Protein AF-A0A7S3YSN9-F1 (afdb_monomer_lite)

Secondary structure (DSSP, 8-state):
-HHHHHHHHHHHHHT-SSTTSS-HHHHHHHHHHHHHHHHHTTTPPPPHHHHHHHHHHHS-S-HHHHHHHHHHHHHHTT---TTPPPPPHHHHHHHHHT-TT--------STTTHHHHHHHTTSS---

InterPro domains:
  IPR031248 E3 ubiquitin-protein ligase RNF213 [PTHR22605] (2-118)

Foldseek 3Di:
DLVLLVVLVVVCQVPPPDHPPQDVQLSVQLVVQLVVVCVVVPDDDDALLSNLLSLPLRVDDCPVCSVVSSVSSCVSVVHDNPPHDHDDPLVSLLVQLPDPPHDDDDDDDDPPCVVVVCVVSVVDDDD

Organism: NCBI:txid91324

Structure (mmCIF, N/CA/C/O backbone):
data_AF-A0A7S3YSN9-F1
#
_entry.id   AF-A0A7S3YSN9-F1
#
loop_
_atom_site.group_PDB
_atom_site.id
_atom_site.type_symbol
_atom_site.label_atom_id
_atom_site.label_alt_id
_atom_site.label_comp_id
_atom_site.label_asym_id
_atom_site.label_entity_id
_atom_site.label_seq_id
_atom_site.pdbx_PDB_ins_code
_atom_site.Cartn_x
_atom_site.Cartn_y
_atom_site.Cartn_z
_atom_site.occupancy
_atom_site.B_iso_or_equiv
_atom_site.auth_seq_id
_atom_site.auth_comp_id
_atom_site.auth_asym_id
_atom_site.auth_atom_id
_atom_site.pdbx_PDB_model_num
ATOM 1 N N . PHE A 1 1 ? -6.404 0.439 15.189 1.00 84.75 1 PHE A N 1
ATOM 2 C CA . PHE A 1 1 ? -6.097 -0.018 13.813 1.00 84.75 1 PHE A CA 1
ATOM 3 C C . PHE A 1 1 ? -5.234 -1.281 13.729 1.00 84.75 1 PHE A C 1
ATOM 5 O O . PHE A 1 1 ? -5.533 -2.107 12.878 1.00 84.75 1 PHE A O 1
ATOM 12 N N . LEU A 1 2 ? -4.231 -1.506 14.597 1.00 90.62 2 LEU A N 1
ATOM 13 C CA . LEU A 1 2 ? -3.300 -2.650 14.479 1.00 90.62 2 LEU A CA 1
ATOM 14 C C . LEU A 1 2 ? -3.973 -4.023 14.279 1.00 90.62 2 LEU A C 1
ATOM 16 O O . LEU A 1 2 ? -3.601 -4.749 13.366 1.00 90.62 2 LEU A O 1
ATOM 20 N N . ARG A 1 3 ? -5.003 -4.359 15.069 1.00 95.00 3 ARG A N 1
ATOM 21 C CA . ARG A 1 3 ? -5.744 -5.628 14.921 1.00 95.00 3 ARG A CA 1
ATOM 22 C C . ARG A 1 3 ? -6.378 -5.791 13.534 1.00 95.00 3 ARG A C 1
ATOM 24 O O . ARG A 1 3 ? -6.361 -6.883 12.979 1.00 95.00 3 ARG A O 1
ATOM 31 N N . GLN A 1 4 ? -6.930 -4.716 12.973 1.00 95.19 4 GLN A N 1
ATOM 32 C CA . GLN A 1 4 ? -7.546 -4.743 11.643 1.00 95.19 4 GLN A CA 1
ATOM 33 C C . GLN A 1 4 ? -6.484 -4.841 10.539 1.00 95.19 4 GLN A C 1
ATOM 35 O O . GLN A 1 4 ? -6.656 -5.619 9.608 1.00 95.19 4 GLN A O 1
ATOM 40 N N . ILE A 1 5 ? -5.352 -4.142 10.690 1.00 96.00 5 ILE A N 1
ATOM 41 C CA . ILE A 1 5 ? -4.191 -4.249 9.788 1.00 96.00 5 ILE A CA 1
ATOM 42 C C . ILE A 1 5 ? -3.643 -5.682 9.790 1.00 96.00 5 ILE A C 1
ATOM 44 O O . ILE A 1 5 ? -3.394 -6.240 8.728 1.00 96.00 5 ILE A O 1
ATOM 48 N N . ALA A 1 6 ? -3.507 -6.305 10.964 1.00 97.56 6 ALA A N 1
ATOM 49 C CA . ALA A 1 6 ? -3.071 -7.695 11.085 1.00 97.56 6 ALA A CA 1
ATOM 50 C C . ALA A 1 6 ? -4.055 -8.666 10.417 1.00 97.56 6 ALA A C 1
ATOM 52 O O . ALA A 1 6 ? -3.633 -9.570 9.702 1.00 97.56 6 ALA A O 1
ATOM 53 N N . LYS A 1 7 ? -5.366 -8.442 10.582 1.00 98.12 7 LYS A N 1
ATOM 54 C CA . LYS A 1 7 ? -6.408 -9.230 9.907 1.00 98.12 7 LYS A CA 1
ATOM 55 C C . LYS A 1 7 ? -6.345 -9.077 8.383 1.00 98.12 7 LYS A C 1
ATOM 57 O O . LYS A 1 7 ? -6.455 -10.068 7.671 1.00 98.12 7 LYS A O 1
ATOM 62 N N . ALA A 1 8 ? -6.154 -7.857 7.883 1.00 97.81 8 ALA A N 1
ATOM 63 C CA . ALA A 1 8 ? -6.005 -7.595 6.453 1.00 97.81 8 ALA A CA 1
ATOM 64 C C . ALA A 1 8 ? -4.752 -8.276 5.889 1.00 97.81 8 ALA A C 1
ATOM 66 O O . ALA A 1 8 ? -4.830 -8.976 4.882 1.00 97.81 8 ALA A O 1
ATOM 67 N N . TYR A 1 9 ? -3.618 -8.138 6.580 1.00 97.88 9 TYR A N 1
ATOM 68 C CA . TYR A 1 9 ? -2.376 -8.812 6.217 1.00 97.88 9 TYR A CA 1
ATOM 69 C C . TYR A 1 9 ? -2.535 -10.334 6.194 1.00 97.88 9 TYR A C 1
ATOM 71 O O . TYR A 1 9 ? -2.144 -10.956 5.216 1.00 97.88 9 TYR A O 1
ATOM 79 N N . ASN A 1 10 ? -3.140 -10.938 7.220 1.00 97.62 10 ASN A N 1
ATOM 80 C CA . ASN A 1 10 ? -3.343 -12.385 7.269 1.00 97.62 10 ASN A CA 1
ATOM 81 C C . ASN A 1 10 ? -4.216 -12.877 6.097 1.00 97.62 10 ASN A C 1
ATOM 83 O O . ASN A 1 10 ? -3.824 -13.824 5.421 1.00 97.62 10 ASN A O 1
ATOM 87 N N . LYS A 1 11 ? -5.292 -12.159 5.741 1.00 97.69 11 LYS A N 1
ATOM 88 C CA . LYS A 1 11 ? -6.070 -12.453 4.522 1.00 97.69 11 LYS A CA 1
ATOM 89 C C . LYS A 1 11 ? -5.226 -12.365 3.247 1.00 97.69 11 LYS A C 1
ATOM 91 O O . LYS A 1 11 ? -5.379 -13.193 2.352 1.00 97.69 11 LYS A O 1
ATOM 96 N N . VAL A 1 12 ? -4.357 -11.360 3.128 1.00 97.00 12 VAL A N 1
ATOM 97 C CA . VAL A 1 12 ? -3.443 -11.236 1.980 1.00 97.00 12 VAL A CA 1
ATOM 98 C C . VAL A 1 12 ? -2.463 -12.407 1.946 1.00 97.00 12 VAL A C 1
ATOM 100 O O . VAL A 1 12 ? -2.285 -12.996 0.881 1.00 97.00 12 VAL A O 1
ATOM 103 N N . TYR A 1 13 ? -1.890 -12.753 3.099 1.00 96.44 13 TYR A N 1
ATOM 104 C CA . TYR A 1 13 ? -0.898 -13.809 3.269 1.00 96.44 13 TYR A CA 1
ATOM 105 C C . TYR A 1 13 ? -1.454 -15.196 2.930 1.00 96.44 13 TYR A C 1
ATOM 107 O O . TYR A 1 13 ? -0.773 -15.970 2.265 1.00 96.44 13 TYR A O 1
ATOM 115 N N . GLU A 1 14 ? -2.688 -15.502 3.330 1.00 95.31 14 GLU A N 1
ATOM 116 C CA . GLU A 1 14 ? -3.340 -16.790 3.046 1.00 95.31 14 GLU A CA 1
ATOM 117 C C . GLU A 1 14 ? -3.759 -16.941 1.578 1.00 95.31 14 GLU A C 1
ATOM 119 O O . GLU A 1 14 ? -3.837 -18.054 1.070 1.00 95.31 14 GLU A O 1
ATOM 124 N N . ASN A 1 15 ? -4.006 -15.826 0.881 1.00 93.12 15 ASN A N 1
ATOM 125 C CA . ASN A 1 15 ? -4.552 -15.815 -0.482 1.00 93.12 15 ASN A CA 1
ATOM 126 C C . ASN A 1 15 ? -3.552 -15.322 -1.544 1.00 93.12 15 ASN A C 1
ATOM 128 O O . ASN A 1 15 ? -3.955 -14.952 -2.648 1.00 93.12 15 ASN A O 1
ATOM 132 N N . GLN A 1 16 ? -2.261 -15.234 -1.218 1.00 92.62 16 GLN A N 1
ATOM 133 C CA . GLN A 1 16 ? -1.220 -14.897 -2.195 1.00 92.62 16 GLN A CA 1
ATOM 134 C C . GLN A 1 16 ? -0.929 -16.092 -3.108 1.00 92.62 16 GLN A C 1
ATOM 136 O O . GLN A 1 16 ? -0.911 -17.237 -2.662 1.00 92.62 16 GLN A O 1
ATOM 141 N N . ARG A 1 17 ? -0.676 -15.835 -4.396 1.00 88.88 17 ARG A N 1
ATOM 142 C CA . ARG A 1 17 ? -0.449 -16.909 -5.383 1.00 88.88 17 ARG A CA 1
ATOM 143 C C . ARG A 1 17 ? 0.848 -17.672 -5.149 1.00 88.88 17 ARG A C 1
ATOM 145 O O . ARG A 1 17 ? 0.930 -18.866 -5.411 1.00 88.88 17 ARG A O 1
ATOM 152 N N . GLN A 1 18 ? 1.871 -16.958 -4.697 1.00 88.81 18 GLN A N 1
ATOM 153 C CA . GLN A 1 18 ? 3.182 -17.507 -4.400 1.00 88.81 18 GLN A CA 1
ATOM 154 C C . GLN A 1 18 ? 3.395 -17.439 -2.895 1.00 88.81 18 GLN A C 1
ATOM 156 O O . GLN A 1 18 ? 3.405 -16.350 -2.325 1.00 88.81 18 GLN A O 1
ATOM 161 N N . ARG A 1 19 ? 3.570 -18.603 -2.268 1.00 86.44 19 ARG A N 1
ATOM 162 C CA . ARG A 1 19 ? 3.823 -18.701 -0.831 1.00 86.44 19 ARG A CA 1
ATOM 163 C C . ARG A 1 19 ? 5.015 -17.821 -0.440 1.00 86.44 19 ARG A C 1
ATOM 165 O O . ARG A 1 19 ? 6.025 -17.805 -1.142 1.00 86.44 19 ARG A O 1
ATOM 172 N N . ASP A 1 20 ? 4.865 -17.107 0.673 1.00 87.75 20 ASP A N 1
ATOM 173 C CA . ASP A 1 20 ? 5.907 -16.278 1.286 1.00 87.75 20 ASP A CA 1
ATOM 174 C C . ASP A 1 20 ? 6.446 -15.137 0.398 1.00 87.75 20 ASP A C 1
ATOM 176 O O . ASP A 1 20 ? 7.530 -14.615 0.653 1.00 87.75 20 ASP A O 1
ATOM 180 N N . PHE A 1 21 ? 5.690 -14.697 -0.618 1.00 92.62 21 PHE A N 1
ATOM 181 C CA . PHE A 1 21 ? 6.070 -13.530 -1.420 1.00 92.62 21 PHE A CA 1
ATOM 182 C C . PHE A 1 21 ? 5.972 -12.228 -0.612 1.00 92.62 21 PHE A C 1
ATOM 184 O O . PHE A 1 21 ? 6.914 -11.434 -0.585 1.00 92.62 21 PHE A O 1
ATOM 191 N N . TRP A 1 22 ? 4.846 -12.021 0.073 1.00 94.38 22 TRP A N 1
ATOM 192 C CA . TRP A 1 22 ? 4.711 -10.992 1.101 1.00 94.38 22 TRP A CA 1
ATOM 193 C C . TRP A 1 22 ? 4.655 -11.668 2.459 1.00 94.38 22 TRP A C 1
ATOM 195 O O . TRP A 1 22 ? 3.701 -12.384 2.761 1.00 94.38 22 TRP A O 1
ATOM 205 N N . GLY A 1 23 ? 5.683 -11.447 3.269 1.00 94.06 23 GLY A N 1
ATOM 206 C CA .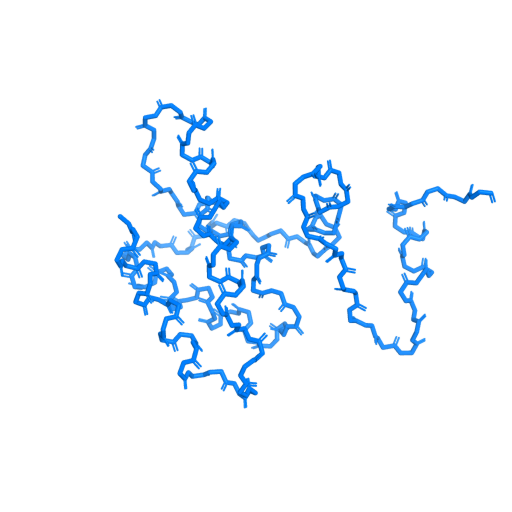 GLY A 1 23 ? 5.817 -12.051 4.586 1.00 94.06 23 GLY A CA 1
ATOM 207 C C . GLY A 1 23 ? 5.692 -11.029 5.709 1.00 94.06 23 GLY A C 1
ATOM 208 O O . GLY A 1 23 ? 5.250 -9.888 5.537 1.00 94.06 23 GLY A O 1
ATOM 209 N N . LEU A 1 24 ? 6.153 -11.431 6.895 1.00 94.50 24 LEU A N 1
ATOM 210 C CA . LEU A 1 24 ? 6.115 -10.582 8.089 1.00 94.50 24 LEU A CA 1
ATOM 211 C C . LEU A 1 24 ? 6.894 -9.274 7.907 1.00 94.50 24 LEU A C 1
ATOM 213 O O . LEU A 1 24 ? 6.572 -8.264 8.528 1.00 94.50 24 LEU A O 1
ATOM 217 N N . ARG A 1 25 ? 7.895 -9.264 7.024 1.00 92.12 25 ARG A N 1
ATOM 218 C CA . ARG A 1 25 ? 8.690 -8.076 6.707 1.00 92.12 25 ARG A CA 1
ATOM 219 C C . ARG A 1 25 ? 7.820 -6.945 6.150 1.00 92.12 25 ARG A C 1
ATOM 221 O O . ARG A 1 25 ? 7.963 -5.793 6.562 1.00 92.12 25 ARG A O 1
ATOM 228 N N . GLU A 1 26 ? 6.906 -7.263 5.241 1.00 93.19 26 GLU A N 1
ATOM 229 C CA . GLU A 1 26 ? 5.972 -6.302 4.653 1.00 93.19 26 GLU A CA 1
ATOM 230 C C . GLU A 1 26 ? 4.945 -5.833 5.681 1.00 93.19 26 GLU A C 1
ATOM 232 O O . GLU A 1 26 ? 4.646 -4.638 5.752 1.00 93.19 26 GLU A O 1
ATOM 237 N N . PHE A 1 27 ? 4.479 -6.743 6.538 1.00 95.25 27 PHE A N 1
ATOM 238 C CA . PHE A 1 27 ? 3.599 -6.411 7.653 1.00 95.25 27 PHE A CA 1
ATOM 239 C C . PHE A 1 27 ? 4.238 -5.411 8.629 1.00 95.25 27 PHE A C 1
ATOM 241 O O . PHE A 1 27 ? 3.690 -4.327 8.838 1.00 95.25 2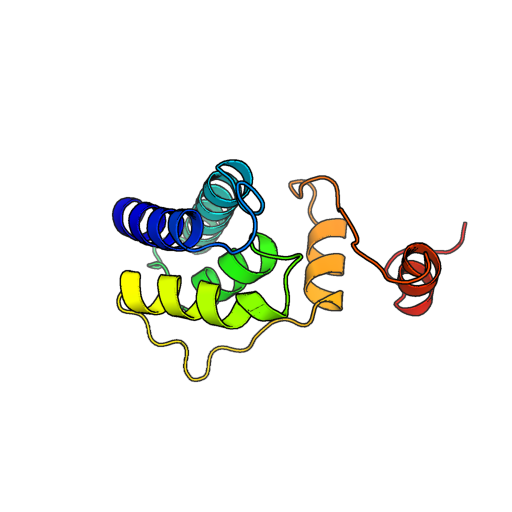7 PHE A O 1
ATOM 248 N N . TYR A 1 28 ? 5.417 -5.715 9.182 1.00 93.88 28 TYR A N 1
A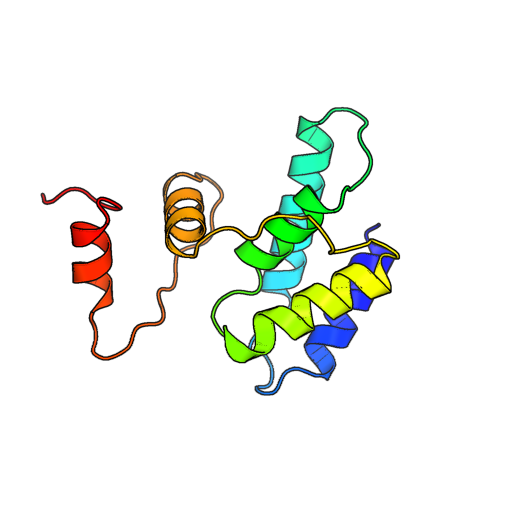TOM 249 C CA . TYR A 1 28 ? 6.095 -4.824 10.131 1.00 93.88 28 TYR A CA 1
ATOM 250 C C . TYR A 1 28 ? 6.439 -3.471 9.507 1.00 93.88 28 TYR A C 1
ATOM 252 O O . TYR A 1 28 ? 6.255 -2.435 10.145 1.00 93.88 28 TYR A O 1
ATOM 260 N N . SER A 1 29 ? 6.877 -3.459 8.246 1.00 91.56 29 SER A N 1
ATOM 261 C CA . SER A 1 29 ? 7.169 -2.216 7.526 1.00 91.56 29 SER A CA 1
ATOM 262 C C . SER A 1 29 ? 5.908 -1.372 7.296 1.00 91.56 29 SER A C 1
ATOM 264 O O . SER A 1 29 ? 5.955 -0.147 7.408 1.00 91.56 29 SER A O 1
ATOM 266 N N . THR A 1 30 ? 4.755 -2.008 7.068 1.00 94.06 30 THR A N 1
ATOM 267 C CA . THR A 1 30 ? 3.454 -1.327 6.960 1.00 94.06 30 THR A CA 1
ATOM 268 C C . THR A 1 30 ? 3.040 -0.712 8.293 1.00 94.06 30 THR A C 1
ATOM 270 O O . THR A 1 30 ? 2.669 0.459 8.340 1.00 94.06 30 THR A O 1
ATOM 273 N N . VAL A 1 31 ? 3.174 -1.458 9.393 1.00 94.06 31 VAL A N 1
ATOM 274 C CA . VAL A 1 31 ? 2.892 -0.958 10.748 1.00 94.06 31 VAL A CA 1
ATOM 275 C C . VAL A 1 31 ? 3.824 0.201 11.116 1.00 94.06 31 VAL A C 1
ATOM 277 O O . VAL A 1 31 ? 3.344 1.230 11.589 1.00 94.06 31 VAL A O 1
ATOM 280 N N . LYS A 1 32 ? 5.136 0.086 10.850 1.00 91.81 32 LYS A N 1
ATOM 281 C CA . LYS A 1 32 ? 6.117 1.164 11.090 1.00 91.81 32 LYS A CA 1
ATOM 282 C C . LYS A 1 32 ? 5.756 2.417 10.289 1.00 91.81 32 LYS A C 1
ATOM 284 O O . LYS A 1 32 ? 5.774 3.516 10.841 1.00 91.81 32 LYS A O 1
ATOM 289 N N . HIS A 1 33 ? 5.400 2.258 9.013 1.00 90.50 33 HIS A N 1
ATOM 290 C CA . HIS A 1 33 ? 5.055 3.382 8.145 1.00 90.50 33 HIS A CA 1
ATOM 291 C C . HIS A 1 33 ? 3.777 4.100 8.597 1.00 90.50 33 HIS A C 1
ATOM 293 O O . HIS A 1 33 ? 3.785 5.322 8.730 1.00 90.50 33 HIS A O 1
ATOM 299 N N . ILE A 1 34 ? 2.720 3.347 8.921 1.00 91.69 34 ILE A N 1
ATOM 300 C CA . ILE A 1 34 ? 1.467 3.902 9.449 1.00 91.69 34 ILE A CA 1
ATOM 301 C C . ILE A 1 34 ? 1.706 4.617 10.780 1.00 91.69 34 ILE A C 1
ATOM 303 O O . ILE A 1 34 ? 1.298 5.765 10.932 1.00 91.69 34 ILE A O 1
ATOM 307 N N . ASN A 1 35 ? 2.402 3.981 11.728 1.00 90.88 35 ASN A N 1
ATOM 308 C CA . ASN A 1 35 ? 2.683 4.593 13.029 1.00 90.88 35 ASN A CA 1
ATOM 309 C C . ASN A 1 35 ? 3.438 5.915 12.874 1.00 90.88 35 ASN A C 1
ATOM 311 O O . ASN A 1 35 ? 3.063 6.903 13.496 1.00 90.88 35 ASN A O 1
ATOM 315 N N . ARG A 1 36 ? 4.445 5.967 11.994 1.00 88.44 36 ARG A N 1
ATOM 316 C CA . ARG A 1 36 ? 5.179 7.205 11.710 1.00 88.44 36 ARG A CA 1
ATOM 317 C C . ARG A 1 36 ? 4.269 8.290 11.137 1.00 88.44 36 ARG A C 1
ATOM 319 O O . ARG A 1 36 ? 4.349 9.428 11.591 1.00 88.44 36 ARG A O 1
ATOM 326 N N . ALA A 1 37 ? 3.419 7.952 10.167 1.00 87.50 37 ALA A N 1
ATOM 327 C CA . ALA A 1 37 ? 2.477 8.907 9.584 1.00 87.50 37 ALA A CA 1
ATOM 328 C C . ALA A 1 37 ? 1.537 9.491 10.654 1.00 87.50 37 ALA A C 1
ATOM 330 O O . ALA A 1 37 ? 1.356 10.704 10.718 1.00 87.50 37 ALA A O 1
ATOM 331 N N . LEU A 1 38 ? 1.027 8.651 11.558 1.00 89.69 38 LEU A N 1
ATOM 332 C CA . LEU A 1 38 ? 0.186 9.085 12.678 1.00 89.69 38 LEU A CA 1
ATOM 333 C C . LEU A 1 38 ? 0.940 9.986 13.670 1.00 89.69 38 LEU A C 1
ATOM 335 O O . LEU A 1 38 ? 0.387 10.977 14.141 1.00 89.69 38 LEU A O 1
ATOM 339 N N . THR A 1 39 ? 2.205 9.677 13.976 1.00 88.31 39 THR A N 1
ATOM 340 C CA . THR A 1 39 ? 3.034 10.500 14.873 1.00 88.31 39 THR A CA 1
ATOM 341 C C . THR A 1 39 ? 3.318 11.882 14.284 1.00 88.31 39 THR A C 1
ATOM 343 O O . THR A 1 39 ? 3.226 12.879 14.999 1.00 88.31 39 THR A O 1
ATOM 346 N N . VAL A 1 40 ? 3.644 11.957 12.989 1.00 86.19 40 VAL A N 1
ATOM 347 C CA . VAL A 1 40 ? 3.911 13.231 12.297 1.00 86.19 40 VAL A CA 1
ATOM 348 C C . VAL A 1 40 ? 2.655 14.101 12.256 1.00 86.19 40 VAL A C 1
ATOM 350 O O . VAL A 1 40 ? 2.730 15.297 12.522 1.00 86.19 40 VAL A O 1
ATOM 353 N N . ASN A 1 41 ? 1.494 13.491 12.019 1.00 82.69 41 ASN A N 1
ATOM 354 C CA . ASN A 1 41 ? 0.214 14.188 11.895 1.00 82.69 41 ASN A CA 1
ATOM 355 C C . ASN A 1 41 ? -0.501 14.452 13.240 1.00 82.69 41 ASN A C 1
ATOM 357 O O . ASN A 1 41 ? -1.713 14.655 13.253 1.00 82.69 41 ASN A O 1
ATOM 361 N N . LYS A 1 42 ? 0.238 14.423 14.366 1.00 73.94 42 LYS A N 1
ATOM 362 C CA . LYS A 1 42 ? -0.166 14.800 15.742 1.00 73.94 42 LYS A CA 1
ATOM 363 C C . LYS A 1 42 ? -1.684 14.791 16.011 1.00 73.94 42 LYS A C 1
ATOM 365 O O . LYS A 1 42 ? -2.307 15.840 16.135 1.00 73.94 42 LYS A O 1
ATOM 370 N N . GLY A 1 43 ? -2.261 13.599 16.169 1.00 62.69 43 GLY A N 1
ATOM 371 C CA . GLY A 1 43 ? -3.656 13.428 16.609 1.00 62.69 43 GLY A CA 1
ATOM 372 C C . GLY A 1 43 ? -4.657 13.077 15.506 1.00 62.69 43 GLY A C 1
ATOM 373 O O . GLY A 1 43 ? -5.830 12.869 15.808 1.00 62.69 43 GLY A O 1
ATOM 374 N N . GLN A 1 44 ? -4.219 12.950 14.251 1.00 75.12 44 GLN A N 1
ATOM 375 C CA . GLN A 1 44 ? -5.064 12.409 13.186 1.00 75.12 44 GLN A CA 1
ATOM 376 C C . GLN A 1 44 ? -5.239 10.888 13.300 1.00 75.12 44 GLN A C 1
ATOM 378 O O . GLN A 1 44 ? -4.326 10.153 13.680 1.00 75.12 44 GLN A O 1
ATOM 383 N N . THR A 1 45 ? -6.432 10.409 12.948 1.00 87.56 45 THR A N 1
ATOM 384 C CA . THR A 1 45 ? -6.706 8.983 12.748 1.00 87.56 45 THR A CA 1
ATOM 385 C C . THR A 1 45 ? -6.112 8.503 11.429 1.00 87.56 45 THR A C 1
ATOM 387 O O . THR A 1 45 ? -5.848 9.300 10.534 1.00 87.56 45 THR A O 1
ATOM 390 N N . LEU A 1 46 ? -5.941 7.187 11.281 1.00 90.94 46 LEU A N 1
ATOM 391 C CA . LEU A 1 46 ? -5.539 6.600 10.005 1.00 90.94 46 LEU A CA 1
ATOM 392 C C . LEU A 1 46 ? -6.575 6.953 8.932 1.00 90.94 46 LEU A C 1
ATOM 394 O O . LEU A 1 46 ? -7.729 6.544 9.054 1.00 90.94 46 LEU A O 1
ATOM 398 N N . ASP A 1 47 ? -6.154 7.679 7.900 1.00 92.00 47 ASP A N 1
ATOM 399 C CA . ASP A 1 47 ? -6.975 7.958 6.726 1.00 92.00 47 ASP A CA 1
ATOM 400 C C . ASP A 1 47 ? -6.641 7.010 5.559 1.00 92.00 47 ASP A C 1
ATOM 402 O O . ASP A 1 47 ? -5.676 6.233 5.586 1.00 92.00 47 ASP A O 1
ATOM 406 N N . GLY A 1 48 ? -7.465 7.072 4.513 1.00 93.94 48 GLY A N 1
ATOM 407 C CA . GLY A 1 48 ? -7.295 6.236 3.331 1.00 93.94 48 GLY A CA 1
ATOM 408 C C . GLY A 1 48 ? -6.027 6.554 2.529 1.00 93.94 48 GLY A C 1
ATOM 409 O O . GLY A 1 48 ? -5.441 5.644 1.945 1.00 93.94 48 GLY A O 1
ATOM 410 N N . ALA A 1 49 ? -5.553 7.801 2.513 1.00 92.50 49 ALA A N 1
ATOM 411 C CA . ALA A 1 49 ? -4.346 8.180 1.776 1.00 92.50 49 ALA A CA 1
ATOM 412 C C . ALA A 1 49 ? -3.081 7.618 2.449 1.00 92.50 49 ALA A C 1
ATOM 414 O O . ALA A 1 49 ? -2.206 7.057 1.782 1.00 92.50 49 ALA A O 1
ATOM 415 N N . MET A 1 50 ? -3.015 7.688 3.780 1.00 92.81 50 MET A N 1
ATOM 416 C CA . MET A 1 50 ? -1.980 7.065 4.600 1.00 92.81 50 MET A CA 1
ATOM 417 C C . MET A 1 50 ? -1.982 5.545 4.425 1.00 92.81 50 MET A C 1
ATOM 419 O O . MET A 1 50 ? -0.911 4.941 4.277 1.00 92.81 50 MET A O 1
ATOM 423 N N . LEU A 1 51 ? -3.167 4.921 4.403 1.00 95.44 51 LEU A N 1
ATOM 424 C CA . LEU A 1 51 ? -3.308 3.488 4.152 1.00 95.44 51 LEU A CA 1
ATOM 425 C C . LEU A 1 51 ? -2.826 3.115 2.742 1.00 95.44 51 LEU A C 1
ATOM 427 O O . LEU A 1 51 ? -1.972 2.237 2.615 1.00 95.44 51 LEU A O 1
ATOM 431 N N . MET A 1 52 ? -3.301 3.809 1.703 1.00 95.69 52 MET A N 1
ATOM 432 C CA . MET A 1 52 ? -2.909 3.584 0.307 1.00 95.69 52 MET A CA 1
ATOM 433 C C . MET A 1 52 ? -1.393 3.670 0.136 1.00 95.69 52 MET A C 1
ATOM 435 O O . MET A 1 52 ? -0.767 2.729 -0.353 1.00 95.69 52 MET A O 1
ATOM 439 N N . ASN A 1 53 ? -0.784 4.758 0.610 1.00 92.56 53 ASN A N 1
ATOM 440 C CA . ASN A 1 53 ? 0.659 4.959 0.515 1.00 92.56 53 ASN A CA 1
ATOM 441 C C . ASN A 1 53 ? 1.432 3.844 1.247 1.00 92.56 53 ASN A C 1
ATOM 443 O O . ASN A 1 53 ? 2.402 3.291 0.726 1.00 92.56 53 ASN A O 1
ATOM 447 N N . SER A 1 54 ? 0.961 3.444 2.432 1.00 92.81 54 SER A N 1
ATOM 448 C CA . SER A 1 54 ? 1.572 2.349 3.193 1.00 92.81 54 SER A CA 1
ATOM 449 C C . SER A 1 54 ? 1.483 1.005 2.479 1.00 92.81 54 SER A C 1
ATOM 451 O O . SER A 1 54 ? 2.455 0.251 2.503 1.00 92.81 54 SER A O 1
ATOM 453 N N . ILE A 1 55 ? 0.371 0.708 1.810 1.00 95.25 55 ILE A N 1
ATOM 454 C CA . ILE A 1 55 ? 0.224 -0.527 1.035 1.00 95.25 55 ILE A CA 1
ATOM 455 C C . ILE A 1 55 ? 1.139 -0.487 -0.187 1.00 95.25 55 ILE A C 1
ATOM 457 O O . ILE A 1 55 ? 1.936 -1.402 -0.372 1.00 95.25 55 ILE A O 1
ATOM 461 N N . GLN A 1 56 ? 1.088 0.583 -0.985 1.00 93.50 56 GLN A N 1
ATOM 462 C CA . GLN A 1 56 ? 1.869 0.698 -2.220 1.00 93.50 56 GLN A CA 1
ATOM 463 C C . GLN A 1 56 ? 3.384 0.630 -1.980 1.00 93.50 56 GLN A C 1
ATOM 465 O O . GLN A 1 56 ? 4.103 0.029 -2.777 1.00 93.50 56 GLN A O 1
ATOM 470 N N . ARG A 1 57 ? 3.876 1.197 -0.870 1.00 90.56 57 ARG A N 1
ATOM 471 C CA . ARG A 1 57 ? 5.296 1.115 -0.496 1.00 90.56 57 ARG A CA 1
ATOM 472 C C . ARG A 1 57 ? 5.741 -0.282 -0.078 1.00 90.56 57 ARG A C 1
ATOM 474 O O . ARG A 1 57 ? 6.906 -0.616 -0.269 1.00 90.56 57 ARG A O 1
ATOM 481 N N . ASN A 1 58 ? 4.865 -1.067 0.546 1.00 92.19 58 ASN A N 1
ATOM 482 C CA . ASN A 1 58 ? 5.265 -2.314 1.199 1.00 92.19 58 ASN A CA 1
ATOM 483 C C . ASN A 1 58 ? 4.860 -3.567 0.419 1.00 92.19 58 ASN A C 1
ATOM 485 O O . ASN A 1 58 ? 5.610 -4.534 0.431 1.00 92.19 58 ASN A O 1
ATOM 489 N N . PHE A 1 59 ? 3.744 -3.543 -0.305 1.00 93.44 59 PHE A N 1
ATOM 490 C CA . PHE A 1 59 ? 3.216 -4.672 -1.078 1.00 93.44 59 PHE A CA 1
ATOM 491 C C . PHE A 1 59 ? 3.473 -4.494 -2.582 1.00 93.44 59 PHE A C 1
ATOM 493 O O . PHE A 1 59 ? 2.576 -4.609 -3.417 1.00 93.44 59 PHE A O 1
ATOM 500 N N . GLY A 1 60 ? 4.722 -4.175 -2.930 1.00 89.88 60 GLY A N 1
ATOM 501 C CA . GLY A 1 60 ? 5.183 -4.077 -4.316 1.00 89.88 60 GLY A CA 1
ATOM 502 C C . GLY A 1 60 ? 5.554 -5.434 -4.928 1.00 89.88 60 GLY A C 1
ATOM 503 O O . GLY A 1 60 ? 5.467 -6.476 -4.282 1.00 89.88 60 GLY A O 1
ATOM 504 N N . GLY A 1 61 ? 5.996 -5.414 -6.189 1.00 87.88 61 GLY A N 1
ATOM 505 C CA . GLY A 1 61 ? 6.606 -6.566 -6.870 1.00 87.88 61 GLY A CA 1
ATOM 506 C C . GLY A 1 61 ? 5.653 -7.510 -7.620 1.00 87.88 61 GLY A C 1
ATOM 507 O O . GLY A 1 61 ? 6.129 -8.281 -8.449 1.00 87.88 61 GLY A O 1
ATOM 508 N N . LYS A 1 62 ? 4.333 -7.418 -7.400 1.00 90.31 62 LYS A N 1
ATOM 509 C CA . LYS A 1 62 ? 3.291 -8.162 -8.147 1.00 90.31 62 LYS A CA 1
ATOM 510 C C . LYS A 1 62 ? 2.174 -7.216 -8.612 1.00 90.31 62 LYS A C 1
ATOM 512 O O . LYS A 1 62 ? 1.157 -7.081 -7.923 1.00 90.31 62 LYS A O 1
ATOM 517 N N . PRO A 1 63 ? 2.352 -6.496 -9.737 1.00 87.25 63 PRO A N 1
ATOM 518 C CA . PRO A 1 63 ? 1.366 -5.534 -10.237 1.00 87.25 63 PRO A CA 1
ATOM 519 C C . PRO A 1 63 ? -0.040 -6.125 -10.410 1.00 87.25 63 PRO A C 1
ATOM 521 O O . PRO A 1 63 ? -1.030 -5.467 -10.087 1.00 87.25 63 PRO A O 1
ATOM 524 N N . GLU A 1 64 ? -0.121 -7.382 -10.844 1.00 89.75 64 GLU A N 1
ATOM 525 C CA . GLU A 1 64 ? -1.350 -8.143 -11.072 1.00 89.75 64 GLU A CA 1
ATOM 526 C C . GLU A 1 64 ? -2.144 -8.436 -9.791 1.00 89.75 64 GLU A C 1
ATOM 528 O O . GLU A 1 64 ? -3.360 -8.607 -9.844 1.00 89.75 64 GLU A O 1
ATOM 533 N N . GLU A 1 65 ? -1.481 -8.462 -8.634 1.00 92.06 65 GLU A N 1
ATOM 534 C CA . GLU A 1 65 ? -2.119 -8.693 -7.336 1.00 92.06 65 GLU A CA 1
ATOM 535 C C . GLU A 1 65 ? -2.342 -7.391 -6.546 1.00 92.06 65 GLU A C 1
ATOM 537 O O . GLU A 1 65 ? -3.098 -7.383 -5.573 1.00 92.06 65 GLU A O 1
ATOM 542 N N . SER A 1 66 ? -1.753 -6.269 -6.980 1.00 91.38 66 SER A N 1
ATOM 543 C CA . SER A 1 66 ? -1.795 -4.987 -6.259 1.00 91.38 66 SER A CA 1
ATOM 544 C C . SER A 1 66 ? -3.217 -4.518 -5.930 1.00 91.38 66 SER A C 1
ATOM 546 O O . SER A 1 66 ? -3.503 -4.148 -4.792 1.00 91.38 66 SER A O 1
ATOM 548 N N . LYS A 1 67 ? -4.138 -4.593 -6.901 1.00 93.31 67 LYS A N 1
ATOM 549 C CA . LYS A 1 67 ? -5.543 -4.201 -6.716 1.00 93.31 67 LYS A CA 1
ATOM 550 C C . LYS A 1 67 ? -6.227 -5.066 -5.657 1.00 93.31 67 LYS A C 1
ATOM 552 O O . LYS A 1 67 ? -6.926 -4.536 -4.808 1.00 93.31 67 LYS A O 1
ATOM 557 N N . ARG A 1 68 ? -5.982 -6.380 -5.664 1.00 95.44 68 ARG A N 1
ATOM 558 C CA . ARG A 1 68 ? -6.539 -7.305 -4.667 1.00 95.44 68 ARG A CA 1
ATOM 559 C C . ARG A 1 68 ? -6.046 -6.959 -3.264 1.00 95.44 68 ARG A C 1
ATOM 561 O O . ARG A 1 68 ? -6.851 -6.906 -2.342 1.00 95.44 68 ARG A O 1
ATOM 568 N N . VAL A 1 69 ? -4.744 -6.716 -3.108 1.00 96.50 69 VAL A N 1
ATOM 569 C CA . VAL A 1 69 ? -4.155 -6.345 -1.813 1.00 96.50 69 VAL A CA 1
ATOM 570 C C . VAL A 1 69 ? -4.789 -5.059 -1.289 1.00 96.50 69 VAL A C 1
ATOM 572 O O . VAL A 1 69 ? -5.265 -5.043 -0.157 1.00 96.50 69 VAL A O 1
ATOM 575 N N . ILE A 1 70 ? -4.856 -4.015 -2.120 1.00 96.62 70 ILE A N 1
ATOM 576 C CA . ILE A 1 70 ? -5.487 -2.738 -1.763 1.00 96.62 70 ILE A CA 1
ATOM 577 C C . ILE A 1 70 ? -6.931 -2.971 -1.301 1.00 96.62 70 ILE A C 1
ATOM 579 O O . ILE A 1 70 ? -7.262 -2.606 -0.174 1.00 96.62 70 ILE A O 1
ATOM 583 N N . ASN A 1 71 ? -7.748 -3.665 -2.098 1.00 96.38 71 ASN A N 1
ATOM 584 C CA . ASN A 1 71 ? -9.144 -3.949 -1.757 1.00 96.38 71 ASN A CA 1
ATOM 585 C C . ASN A 1 71 ? -9.276 -4.647 -0.396 1.00 96.38 71 ASN A C 1
ATOM 587 O O . ASN A 1 71 ? -10.037 -4.196 0.454 1.00 96.38 71 ASN A O 1
ATOM 591 N N . VAL A 1 72 ? -8.485 -5.698 -0.145 1.00 97.50 72 VAL A N 1
ATOM 592 C CA . VAL A 1 72 ? -8.539 -6.455 1.118 1.00 97.50 72 VAL A CA 1
ATOM 593 C C . VAL A 1 72 ? -8.254 -5.563 2.326 1.00 97.50 72 VAL A C 1
ATOM 595 O O . VAL A 1 72 ? -8.919 -5.703 3.358 1.00 97.50 72 VAL A O 1
ATOM 598 N N . PHE A 1 73 ? -7.281 -4.655 2.223 1.00 97.75 73 PHE A N 1
ATOM 599 C CA . PHE A 1 73 ? -6.984 -3.707 3.293 1.00 97.75 73 PHE A CA 1
ATOM 600 C C . PHE A 1 73 ? -8.117 -2.700 3.489 1.00 97.75 73 PHE A C 1
ATOM 602 O O . PHE A 1 73 ? -8.600 -2.568 4.611 1.00 97.75 73 PHE A O 1
ATOM 609 N N . PHE A 1 74 ? -8.570 -2.033 2.427 1.00 97.38 74 PHE A N 1
ATOM 610 C CA . PHE A 1 74 ? -9.631 -1.026 2.519 1.00 97.38 74 PHE A CA 1
ATOM 611 C C . PHE A 1 74 ? -10.939 -1.617 3.064 1.00 97.38 74 PHE A C 1
ATOM 613 O O . PHE A 1 74 ? -11.487 -1.091 4.032 1.00 97.38 74 PHE A O 1
ATOM 620 N N . GLU A 1 75 ? -11.372 -2.773 2.558 1.00 96.81 75 GLU A N 1
ATOM 621 C CA . GLU A 1 75 ? -12.562 -3.480 3.047 1.00 96.81 75 GLU A CA 1
ATOM 622 C C . GLU A 1 75 ? -12.419 -3.912 4.511 1.00 96.81 75 GLU A C 1
ATOM 624 O O . GLU A 1 75 ? -13.328 -3.726 5.319 1.00 96.81 75 GLU A O 1
ATOM 629 N N . THR A 1 76 ? -11.268 -4.478 4.889 1.00 97.06 76 THR A N 1
ATOM 630 C CA . THR A 1 76 ? -11.063 -4.975 6.260 1.00 97.06 76 THR A CA 1
ATOM 631 C C . THR A 1 76 ? -10.966 -3.840 7.282 1.00 97.06 76 THR A C 1
ATOM 633 O O . THR A 1 76 ? -11.294 -4.058 8.450 1.00 97.06 76 THR A O 1
ATOM 636 N N . LEU A 1 77 ? -10.529 -2.651 6.857 1.00 95.50 77 LEU A N 1
ATOM 637 C CA . LEU A 1 77 ? -10.464 -1.452 7.692 1.00 95.50 77 LEU A CA 1
ATOM 638 C C . LEU A 1 77 ? -11.739 -0.590 7.624 1.00 95.50 77 LEU A C 1
ATOM 640 O O . LEU A 1 77 ? -11.816 0.418 8.324 1.00 95.50 77 LEU A O 1
ATOM 644 N N . GLY A 1 78 ? -12.736 -0.976 6.818 1.00 95.12 78 GLY A N 1
ATOM 645 C CA . GLY A 1 78 ? -13.975 -0.212 6.644 1.00 95.12 78 GLY A CA 1
ATOM 646 C C . GLY A 1 78 ? -13.759 1.152 5.981 1.00 95.12 78 GLY A C 1
ATOM 647 O O . GLY A 1 78 ? -14.459 2.106 6.305 1.00 95.12 78 GLY A O 1
ATOM 648 N N . MET A 1 79 ? -12.766 1.262 5.095 1.00 95.06 79 MET A N 1
ATOM 649 C CA . MET A 1 79 ? -12.397 2.492 4.391 1.00 95.06 79 MET A CA 1
ATOM 650 C C . MET A 1 79 ? -12.785 2.415 2.914 1.00 95.06 79 MET A C 1
ATOM 652 O O . MET A 1 79 ? -12.771 1.344 2.310 1.00 95.06 79 MET A O 1
ATOM 656 N N . GLN A 1 80 ? -13.077 3.566 2.309 1.00 93.81 80 GLN A N 1
ATOM 657 C CA . GLN A 1 80 ? -13.390 3.659 0.886 1.00 93.81 80 GLN A CA 1
ATOM 658 C C . GLN A 1 80 ? -12.130 3.985 0.076 1.00 93.81 80 GLN A C 1
ATOM 660 O O . GLN A 1 80 ? -11.444 4.960 0.363 1.00 93.81 80 GLN A O 1
ATOM 665 N N . GLU A 1 81 ? -11.826 3.169 -0.938 1.00 92.50 81 GLU A N 1
ATOM 666 C CA . GLU A 1 81 ? -10.689 3.404 -1.847 1.00 92.50 81 GLU A CA 1
ATOM 667 C C . GLU A 1 81 ? -10.983 4.518 -2.871 1.00 92.50 81 GLU A C 1
ATOM 669 O O . GLU A 1 81 ? -10.076 5.201 -3.347 1.00 92.50 81 GLU A O 1
ATOM 674 N N . ALA A 1 82 ? -12.256 4.687 -3.244 1.00 90.31 82 ALA A N 1
ATOM 675 C CA . ALA A 1 82 ? -12.666 5.553 -4.344 1.00 90.31 82 ALA A CA 1
ATOM 676 C C . ALA A 1 82 ? -12.175 6.999 -4.156 1.00 90.31 82 ALA A C 1
ATOM 678 O O . ALA A 1 82 ? -12.400 7.615 -3.119 1.00 90.31 82 ALA A O 1
ATOM 679 N N . GLY A 1 83 ? -11.517 7.536 -5.187 1.00 88.38 83 GLY A N 1
ATOM 680 C CA . GLY A 1 83 ? -10.988 8.902 -5.188 1.00 88.38 83 GLY A CA 1
ATOM 681 C C . GLY A 1 83 ? -9.602 9.064 -4.556 1.00 88.38 83 GLY A C 1
ATOM 682 O O . GLY A 1 83 ? -9.036 10.150 -4.644 1.00 88.38 83 GLY A O 1
ATOM 683 N N . ILE A 1 84 ? -9.015 8.011 -3.974 1.00 91.94 84 ILE A N 1
ATOM 684 C CA . ILE A 1 84 ? -7.657 8.076 -3.421 1.00 91.94 84 ILE A CA 1
ATOM 685 C C . ILE A 1 84 ? -6.640 7.807 -4.540 1.00 91.94 84 ILE A C 1
AT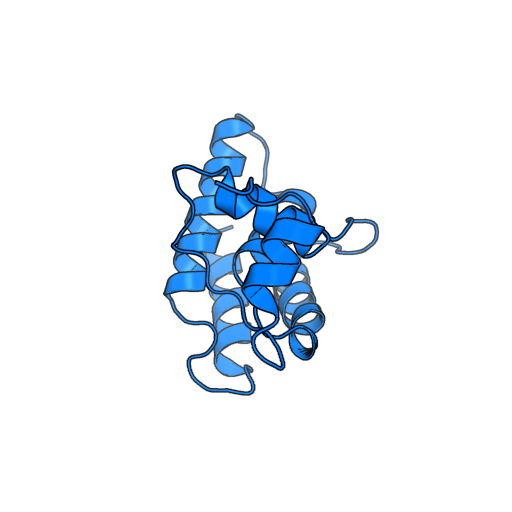OM 687 O O . ILE A 1 84 ? -6.656 6.727 -5.140 1.00 91.94 84 ILE A O 1
ATOM 691 N N . PRO A 1 85 ? -5.736 8.757 -4.841 1.00 88.88 85 PRO A N 1
ATOM 692 C CA . PRO A 1 85 ? -4.772 8.594 -5.918 1.00 88.88 85 PRO A CA 1
ATOM 693 C C . PRO A 1 85 ? -3.736 7.520 -5.579 1.00 88.88 85 PRO A C 1
ATOM 695 O O . PRO A 1 85 ? -3.247 7.423 -4.452 1.00 88.88 85 PRO A O 1
ATOM 698 N N . ARG A 1 86 ? -3.359 6.739 -6.594 1.00 90.12 86 ARG A N 1
ATOM 699 C CA . ARG A 1 86 ? -2.248 5.787 -6.519 1.00 90.12 86 ARG A CA 1
ATOM 700 C C . ARG A 1 86 ? -0.962 6.470 -6.964 1.00 90.12 86 ARG A C 1
ATOM 702 O O . ARG A 1 86 ? -0.952 7.204 -7.948 1.00 90.12 86 ARG A O 1
ATOM 709 N N . LEU A 1 87 ? 0.130 6.205 -6.258 1.00 87.00 87 LEU A N 1
ATOM 710 C CA . LEU A 1 87 ? 1.456 6.663 -6.661 1.00 87.00 87 LEU A CA 1
ATOM 711 C C . LEU A 1 87 ? 2.005 5.818 -7.812 1.00 87.00 87 LEU A C 1
ATOM 713 O O . LEU A 1 87 ? 1.907 4.589 -7.790 1.00 87.00 87 LEU A O 1
ATOM 717 N N . ASP A 1 88 ? 2.639 6.495 -8.767 1.00 86.88 88 ASP A N 1
ATOM 718 C CA . ASP A 1 88 ? 3.424 5.864 -9.825 1.00 86.88 88 ASP A CA 1
ATOM 719 C C . ASP A 1 88 ? 4.624 5.116 -9.235 1.00 86.88 88 ASP A C 1
ATOM 721 O O . ASP A 1 88 ? 5.224 5.542 -8.242 1.00 86.88 88 ASP A O 1
ATOM 725 N N . THR A 1 89 ? 5.035 4.020 -9.876 1.00 86.25 89 THR A N 1
ATOM 726 C CA . THR A 1 89 ? 6.180 3.221 -9.416 1.00 86.25 89 THR A CA 1
ATOM 727 C C . THR A 1 89 ? 7.468 4.044 -9.334 1.00 86.25 89 THR A C 1
ATOM 729 O O . THR A 1 89 ? 8.232 3.872 -8.391 1.00 86.25 89 THR A O 1
ATOM 732 N N . THR A 1 90 ? 7.687 4.992 -10.249 1.00 85.50 90 THR A N 1
ATOM 733 C CA . THR A 1 90 ? 8.845 5.905 -10.225 1.00 85.50 90 THR A CA 1
ATOM 734 C C . THR A 1 90 ? 8.857 6.790 -8.979 1.00 85.50 90 THR A C 1
ATOM 736 O O . THR A 1 90 ? 9.896 6.929 -8.334 1.00 85.50 90 THR A O 1
ATOM 739 N N . LYS A 1 91 ? 7.695 7.313 -8.566 1.00 86.94 91 LYS A N 1
ATOM 740 C CA . LYS A 1 91 ? 7.548 8.078 -7.318 1.00 86.94 91 LYS A CA 1
ATOM 741 C C . LYS A 1 91 ? 7.805 7.201 -6.096 1.00 86.94 91 LYS A C 1
ATOM 743 O O . LYS A 1 91 ? 8.494 7.636 -5.180 1.00 86.94 91 LYS A O 1
ATOM 748 N N . LEU A 1 92 ? 7.309 5.961 -6.089 1.00 87.62 92 LEU A N 1
ATOM 749 C CA . LEU A 1 92 ? 7.577 5.001 -5.008 1.00 87.62 92 LEU A CA 1
ATOM 750 C C . LEU A 1 92 ? 9.069 4.649 -4.904 1.00 87.62 92 LEU A C 1
ATOM 752 O O . LEU A 1 92 ? 9.587 4.507 -3.795 1.00 87.62 92 LEU A O 1
ATOM 756 N N . ILE A 1 93 ? 9.765 4.525 -6.037 1.00 87.44 93 ILE A N 1
ATOM 757 C CA . ILE A 1 93 ? 11.213 4.290 -6.077 1.00 87.44 93 ILE A CA 1
ATOM 758 C C . ILE A 1 93 ? 11.962 5.511 -5.540 1.00 87.44 93 ILE A C 1
ATOM 760 O O . ILE A 1 93 ? 12.743 5.365 -4.603 1.00 87.44 93 ILE A O 1
ATOM 764 N N . SER A 1 94 ? 11.677 6.706 -6.064 1.00 85.25 94 SER A N 1
ATOM 765 C CA . SER A 1 94 ? 12.288 7.966 -5.615 1.00 85.25 94 SER A CA 1
ATOM 7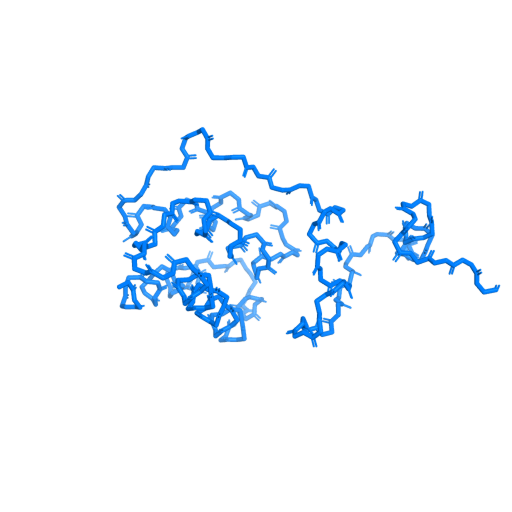66 C C . SER A 1 94 ? 12.128 8.162 -4.103 1.00 85.25 94 SER A C 1
ATOM 768 O O . SER A 1 94 ? 13.099 8.390 -3.384 1.00 85.25 94 SER A O 1
ATOM 770 N N . GLN A 1 95 ? 10.918 7.935 -3.590 1.00 84.25 95 GLN A N 1
ATOM 771 C CA . GLN A 1 95 ? 10.621 7.997 -2.164 1.00 84.25 95 GLN A CA 1
ATOM 772 C C . GLN A 1 95 ? 11.383 6.961 -1.319 1.00 84.25 95 GLN A C 1
ATOM 774 O O . GLN A 1 95 ? 11.648 7.214 -0.141 1.00 84.25 95 GLN A O 1
ATOM 779 N N . ASN A 1 96 ? 11.687 5.776 -1.860 1.00 83.94 96 ASN A N 1
ATOM 780 C CA . ASN A 1 96 ? 12.537 4.805 -1.169 1.00 83.94 96 ASN A CA 1
ATOM 781 C C . ASN A 1 96 ? 14.002 5.256 -1.176 1.00 83.94 96 ASN A C 1
ATOM 783 O O . ASN A 1 96 ? 14.631 5.199 -0.130 1.00 83.94 96 ASN A O 1
ATOM 787 N N . ILE A 1 97 ? 14.519 5.765 -2.297 1.00 83.38 97 ILE A N 1
ATOM 788 C CA . ILE A 1 97 ? 15.909 6.243 -2.407 1.00 83.38 97 ILE A CA 1
ATOM 789 C C . ILE A 1 97 ? 16.180 7.413 -1.449 1.00 83.38 97 ILE A C 1
ATOM 791 O O . ILE A 1 97 ? 17.194 7.428 -0.763 1.00 83.38 97 ILE A O 1
ATOM 795 N N . GLN A 1 98 ? 15.256 8.370 -1.355 1.00 82.12 98 GLN A N 1
ATOM 796 C CA . GLN A 1 98 ? 15.402 9.557 -0.499 1.00 82.12 98 GLN A CA 1
ATOM 797 C C . GLN A 1 98 ? 15.199 9.276 0.997 1.00 82.12 98 GLN A C 1
ATOM 799 O O . GLN A 1 98 ? 15.455 10.132 1.842 1.00 82.12 98 GLN A O 1
ATOM 804 N N . SER A 1 99 ? 14.669 8.108 1.351 1.00 78.12 99 SER A N 1
ATOM 805 C CA . SER A 1 99 ? 14.300 7.795 2.725 1.00 78.12 99 SER A CA 1
ATOM 806 C C . SER A 1 99 ? 15.473 7.143 3.449 1.00 78.12 99 SER A C 1
ATOM 808 O O . SER A 1 99 ? 15.770 5.979 3.205 1.00 78.12 99 SER A O 1
ATOM 810 N N . SER A 1 100 ? 16.048 7.841 4.431 1.00 68.31 100 SER A N 1
ATOM 811 C CA . SER A 1 100 ? 17.106 7.313 5.316 1.00 68.31 100 SER A CA 1
ATOM 812 C C . SER A 1 100 ? 16.719 6.015 6.040 1.00 68.31 100 SER A C 1
ATOM 814 O O . SER A 1 100 ? 17.573 5.235 6.437 1.00 68.31 100 SER A O 1
ATOM 816 N N . GLU A 1 101 ? 15.415 5.784 6.198 1.00 66.94 101 GLU A N 1
ATOM 817 C CA . GLU A 1 101 ? 14.818 4.631 6.876 1.00 66.94 101 GLU A CA 1
ATOM 818 C C . GLU A 1 101 ? 14.258 3.578 5.907 1.00 66.94 101 GLU A C 1
ATOM 820 O O . GLU A 1 101 ? 13.600 2.622 6.337 1.00 66.94 101 GLU A O 1
ATOM 825 N N . ALA A 1 102 ? 14.408 3.784 4.592 1.00 66.62 102 ALA A N 1
ATOM 826 C CA . ALA A 1 102 ? 13.913 2.818 3.623 1.00 66.62 102 ALA A CA 1
ATOM 827 C C . ALA A 1 102 ? 14.770 1.556 3.651 1.00 66.62 102 ALA A C 1
ATOM 829 O O . ALA A 1 102 ? 15.974 1.573 3.895 1.00 66.62 102 ALA A O 1
ATOM 830 N N . ARG A 1 103 ? 14.112 0.430 3.388 1.00 63.47 103 ARG A N 1
ATOM 831 C CA . ARG A 1 103 ? 14.797 -0.845 3.203 1.00 63.47 103 ARG A CA 1
ATOM 832 C C . ARG A 1 103 ? 15.612 -0.786 1.908 1.00 63.47 103 ARG A C 1
ATOM 834 O O . ARG A 1 103 ? 15.238 -0.073 0.979 1.00 63.47 103 ARG A O 1
ATOM 841 N N . HIS A 1 104 ? 16.668 -1.598 1.838 1.00 74.06 104 HIS A N 1
ATOM 842 C CA . HIS A 1 104 ? 17.372 -1.902 0.591 1.00 74.06 104 HIS A CA 1
ATOM 843 C C . HIS A 1 104 ? 16.362 -2.129 -0.547 1.00 74.06 104 HIS A C 1
ATOM 845 O O . HIS A 1 104 ? 15.399 -2.88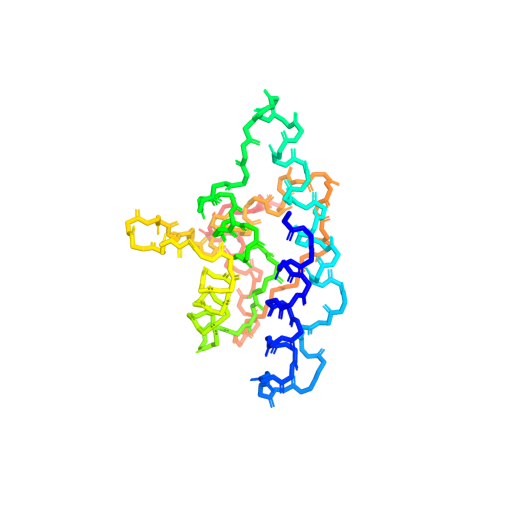9 -0.393 1.00 74.06 104 HIS A O 1
ATOM 851 N N . LEU A 1 105 ? 16.560 -1.433 -1.667 1.00 82.56 105 LEU A N 1
ATOM 852 C CA . LEU A 1 105 ? 15.635 -1.431 -2.794 1.00 82.56 105 LEU A CA 1
ATOM 853 C C . LEU A 1 105 ? 15.876 -2.658 -3.681 1.00 82.56 105 LEU A C 1
ATOM 855 O O . LEU A 1 105 ? 16.983 -2.874 -4.165 1.00 82.56 105 LEU A O 1
ATOM 859 N N . MET A 1 106 ? 14.822 -3.435 -3.934 1.00 86.12 106 MET A N 1
ATOM 860 C CA . MET A 1 106 ? 14.841 -4.522 -4.912 1.00 86.12 106 MET A CA 1
ATOM 861 C C . MET A 1 106 ? 14.015 -4.118 -6.132 1.00 86.12 106 MET A C 1
ATOM 863 O O . MET A 1 106 ? 12.801 -3.934 -6.032 1.00 86.12 106 MET A O 1
ATOM 867 N N . LEU A 1 107 ? 14.674 -3.991 -7.283 1.00 85.31 107 LEU A N 1
ATOM 868 C CA . LEU A 1 107 ? 14.033 -3.670 -8.555 1.00 85.31 107 LEU A CA 1
ATOM 869 C C . LEU A 1 107 ? 13.874 -4.936 -9.393 1.00 85.31 107 LEU A C 1
ATOM 871 O O . LEU A 1 107 ? 14.838 -5.454 -9.954 1.00 85.31 107 LEU A O 1
ATOM 875 N N . LEU A 1 108 ? 12.640 -5.425 -9.491 1.00 83.44 108 LEU A N 1
ATOM 876 C CA . LEU A 1 108 ? 12.299 -6.527 -10.385 1.00 83.44 108 LEU A CA 1
ATOM 877 C C . LEU A 1 108 ? 12.129 -5.970 -11.798 1.00 83.44 108 LEU A C 1
ATOM 879 O O . LEU A 1 108 ? 11.218 -5.182 -12.053 1.00 83.44 108 LEU A O 1
ATOM 883 N N . THR A 1 109 ? 13.007 -6.366 -12.715 1.00 82.19 109 THR A N 1
ATOM 884 C CA . THR A 1 109 ? 12.979 -5.892 -14.104 1.00 82.19 109 THR A CA 1
ATOM 885 C C . THR A 1 109 ? 12.999 -7.046 -15.088 1.00 82.19 109 THR A C 1
ATOM 887 O O . THR A 1 109 ? 13.436 -8.150 -14.771 1.00 82.19 109 THR A O 1
ATOM 890 N N . LYS A 1 110 ? 12.501 -6.786 -16.297 1.00 81.06 110 LYS A N 1
ATOM 891 C CA . LYS A 1 110 ? 12.666 -7.689 -17.435 1.00 81.06 110 LYS A CA 1
ATOM 892 C C . LYS A 1 110 ? 13.929 -7.279 -18.190 1.00 81.06 110 LYS A C 1
ATOM 894 O O . LYS A 1 110 ? 14.176 -6.087 -18.361 1.00 81.06 110 LYS A O 1
ATOM 899 N N . ASN A 1 111 ? 14.709 -8.259 -18.640 1.00 82.56 111 ASN A N 1
ATOM 900 C CA . ASN A 1 111 ? 15.891 -8.060 -19.490 1.00 82.56 111 ASN A CA 1
ATOM 901 C C . ASN A 1 111 ? 16.973 -7.137 -18.889 1.00 82.56 111 ASN A C 1
ATOM 903 O O . ASN A 1 111 ? 17.616 -6.392 -19.621 1.00 82.56 111 ASN A O 1
ATOM 907 N N . ASN A 1 112 ? 17.168 -7.160 -17.565 1.00 73.50 112 ASN A N 1
ATOM 908 C CA . ASN A 1 112 ? 18.215 -6.399 -16.864 1.00 73.50 112 ASN A CA 1
ATOM 909 C C . ASN A 1 112 ? 18.200 -4.874 -17.113 1.00 73.50 112 ASN A C 1
ATOM 911 O O . ASN A 1 112 ? 19.213 -4.200 -16.936 1.00 73.50 112 ASN A O 1
ATOM 915 N N . ALA A 1 113 ? 17.049 -4.298 -17.473 1.00 79.75 113 ALA A N 1
ATOM 916 C CA . ALA A 1 113 ? 16.927 -2.872 -17.785 1.00 79.75 113 ALA A CA 1
ATOM 917 C C . ALA A 1 113 ? 16.984 -1.942 -16.552 1.00 79.75 113 ALA A C 1
ATOM 919 O O . ALA A 1 113 ? 16.928 -0.725 -16.708 1.00 79.75 113 ALA A O 1
ATOM 920 N N . ALA A 1 114 ? 17.092 -2.485 -15.331 1.00 76.69 114 ALA A N 1
ATOM 921 C CA . ALA A 1 114 ? 16.992 -1.733 -14.075 1.00 76.69 114 ALA A CA 1
ATOM 922 C C . ALA A 1 114 ? 17.922 -0.522 -13.994 1.00 76.69 114 ALA A C 1
ATOM 924 O O . ALA A 1 114 ? 17.469 0.570 -13.668 1.00 76.69 114 ALA A O 1
ATOM 925 N N . LEU A 1 115 ? 19.208 -0.708 -14.297 1.00 74.81 115 LEU A N 1
ATOM 926 C CA . LEU A 1 115 ? 20.198 0.357 -14.155 1.00 74.81 115 LEU A CA 1
ATOM 927 C C . LEU A 1 115 ? 19.944 1.494 -15.152 1.00 74.81 115 LEU A C 1
ATOM 929 O O . LEU A 1 115 ? 20.011 2.661 -14.789 1.00 74.81 115 LEU A O 1
ATOM 933 N N . ARG A 1 116 ? 19.571 1.139 -16.384 1.00 76.62 116 ARG A N 1
ATOM 934 C CA . ARG A 1 116 ? 19.242 2.099 -17.439 1.00 76.62 116 ARG A CA 1
ATOM 935 C C . ARG A 1 116 ? 18.008 2.922 -17.069 1.00 76.62 116 ARG A C 1
ATOM 937 O O . ARG A 1 116 ? 18.059 4.139 -17.114 1.00 76.62 116 ARG A O 1
ATOM 944 N N . LEU A 1 117 ? 16.966 2.264 -16.555 1.00 78.25 117 LEU A N 1
ATOM 945 C CA . LEU A 1 117 ? 15.773 2.937 -16.036 1.00 78.25 117 LEU A CA 1
ATOM 946 C C . LEU A 1 117 ? 16.099 3.870 -14.857 1.00 78.25 117 LEU A C 1
ATOM 948 O O . LEU A 1 117 ? 15.503 4.931 -14.735 1.00 78.25 117 LEU A O 1
ATOM 952 N N . LEU A 1 118 ? 17.041 3.525 -13.979 1.00 78.00 118 LEU A N 1
ATOM 953 C CA . LEU A 1 118 ? 17.414 4.436 -12.893 1.00 78.00 118 LEU A CA 1
ATOM 954 C C . LEU A 1 118 ? 18.036 5.741 -13.413 1.00 78.00 118 LEU A C 1
ATOM 956 O O . LEU A 1 118 ? 17.698 6.804 -12.896 1.00 78.00 118 LEU A O 1
ATOM 960 N N . PHE A 1 119 ? 18.885 5.667 -14.438 1.00 79.12 119 PHE A N 1
ATOM 961 C CA . PHE A 1 119 ? 19.488 6.847 -15.062 1.00 79.12 119 PHE A CA 1
ATOM 962 C C . PHE A 1 119 ? 18.490 7.628 -15.924 1.00 79.12 119 PHE A C 1
ATOM 964 O O . PHE A 1 119 ? 18.354 8.837 -15.754 1.00 79.12 119 PHE A O 1
ATOM 971 N N . ASP A 1 120 ? 17.722 6.941 -16.775 1.00 78.19 120 ASP A N 1
ATOM 972 C CA . ASP A 1 120 ? 16.756 7.559 -17.695 1.00 78.19 120 ASP A CA 1
ATOM 973 C C . ASP A 1 120 ? 15.663 8.346 -16.949 1.00 78.19 120 ASP A C 1
ATOM 975 O O . ASP A 1 120 ? 15.155 9.350 -17.446 1.00 78.19 120 ASP A O 1
ATOM 979 N N . TYR A 1 121 ? 15.306 7.909 -15.736 1.00 75.25 121 TYR A N 1
ATOM 980 C CA . TYR A 1 121 ? 14.336 8.595 -14.877 1.00 75.25 121 TYR A CA 1
ATOM 981 C C . TYR A 1 121 ? 14.976 9.577 -13.879 1.00 75.25 121 TYR A C 1
ATOM 983 O O . TYR A 1 121 ? 14.270 10.092 -13.010 1.00 75.25 121 TYR A O 1
ATOM 991 N N . GLY A 1 122 ? 16.288 9.833 -13.967 1.00 73.12 122 GLY A N 1
ATOM 992 C CA . GLY A 1 122 ? 17.003 10.757 -13.078 1.00 73.12 122 GLY A CA 1
ATOM 993 C C . GLY A 1 122 ? 16.969 10.339 -11.605 1.00 73.12 122 GLY A C 1
ATOM 994 O O . GLY A 1 122 ? 17.041 11.177 -10.710 1.00 73.12 122 GLY A O 1
ATOM 995 N N . LEU A 1 123 ? 16.804 9.041 -11.335 1.00 71.69 123 LEU A N 1
ATOM 996 C CA . LEU A 1 123 ? 16.726 8.490 -9.979 1.00 71.69 123 LEU A CA 1
ATOM 997 C C . LEU A 1 123 ? 18.117 8.290 -9.359 1.00 71.69 123 LEU A C 1
ATOM 999 O O . LEU A 1 123 ? 18.218 8.040 -8.157 1.00 71.69 123 LEU A O 1
ATOM 1003 N N . ARG A 1 124 ? 19.174 8.393 -10.173 1.00 63.47 124 ARG A N 1
ATOM 1004 C CA . ARG A 1 124 ? 20.581 8.420 -9.769 1.00 63.47 124 ARG A CA 1
ATOM 1005 C C . ARG A 1 124 ? 21.383 9.224 -10.798 1.00 63.47 124 ARG A C 1
ATOM 1007 O O . ARG A 1 124 ? 21.113 9.097 -11.989 1.00 63.47 124 ARG A O 1
ATOM 1014 N N . GLU A 1 125 ? 22.340 10.032 -10.352 1.00 59.66 125 GLU A N 1
ATOM 1015 C CA . GLU A 1 125 ? 23.250 10.751 -11.255 1.00 59.66 125 GLU A CA 1
ATOM 1016 C C . GLU A 1 125 ? 24.291 9.797 -11.861 1.00 59.66 125 GLU A C 1
ATOM 1018 O O . GLU A 1 125 ? 24.656 8.794 -11.239 1.00 59.66 125 GLU A O 1
ATOM 1023 N N . HIS A 1 126 ? 24.736 10.093 -13.086 1.00 54.31 126 HIS A N 1
ATOM 1024 C CA . HIS A 1 126 ? 25.913 9.456 -13.674 1.00 54.31 126 HIS A CA 1
ATOM 1025 C C . HIS A 1 126 ? 27.154 9.954 -12.920 1.00 54.31 126 HIS A C 1
ATOM 1027 O O . HIS A 1 126 ? 27.383 11.160 -12.883 1.00 54.31 126 HIS A O 1
ATOM 1033 N N . GLU A 1 127 ? 27.910 9.038 -12.307 1.00 47.66 127 GLU A N 1
ATOM 1034 C CA . GLU A 1 127 ? 29.284 9.314 -11.850 1.00 47.66 127 GLU A CA 1
ATOM 1035 C C . GLU A 1 127 ? 30.227 9.507 -13.042 1.00 47.66 127 GLU A C 1
ATOM 1037 O O . GLU A 1 127 ? 30.066 8.767 -14.045 1.00 47.66 127 GLU A O 1
#

pLDDT: mean 87.22, std 9.78, range [47.66, 98.12]

Sequence (127 aa):
FLRQIAKAYNKVYENQRQRDFWGLREFYSTVKHINRALTVNKGQTLDGAMLMNSIQRNFGGKPEESKRVINVFFETLGMQEAGIPRLDTTKLISQNIQSSEARHLMLLTKNNAALRLLFDYGLREHE

Radius of gyration: 15.35 Å; chains: 1; bounding box: 43×34×36 Å